Protein AF-A0A2J8M2K5-F1 (afdb_monomer_lite)

Secondary structure (DSSP, 8-state):
--SS------TT--PPPPPPS-HHHHHHHHHHHHHTTT-STTS-----------HHHHHHHHHHHHHHHHS-TT-HHHHHHHHHHHHHHHHHHHHTTSS-HHHHHHHHHHHHHHHHHHHHHHH--

pLDDT: mean 78.75, std 13.15, range [46.25, 93.0]

Sequence (125 aa):
MYVTTLPVPGMHFQCAPKLNGDSQAKVQRILRLISGGGLSITGSHILCGDFLFSGHTVTLTLTYLFIKEYSPRHFWWYHLICWLLSAAGIICILVAHEHYTIDVIIAYYITTRLFWWYHSMANEK

InterPro domains:
  IPR025749 Sphingomyelin synthase-like domain [PF14360] (48-120)
  IPR045221 Sphingomyelin synthase-like [PTHR21290] (1-125)

Organism: Pan troglodytes (NCBI:txid9598)

Structure (mmCIF, N/CA/C/O backbone):
data_AF-A0A2J8M2K5-F1
#
_entry.id   AF-A0A2J8M2K5-F1
#
loop_
_atom_site.group_PDB
_atom_site.id
_atom_site.type_symbol
_atom_site.label_atom_id
_atom_site.label_alt_id
_atom_site.label_comp_id
_atom_site.label_asym_id
_atom_site.label_entity_id
_atom_site.label_seq_id
_atom_site.pdbx_PDB_ins_code
_atom_site.Cartn_x
_atom_site.Cartn_y
_atom_site.Cartn_z
_atom_site.occupancy
_atom_site.B_iso_or_equiv
_atom_site.auth_seq_id
_atom_site.auth_comp_id
_atom_site.auth_asym_id
_atom_site.auth_atom_id
_atom_site.pdbx_PDB_model_num
ATOM 1 N N . MET A 1 1 ? -9.024 -17.357 -19.000 1.00 46.25 1 MET A N 1
ATOM 2 C CA . MET A 1 1 ? -7.745 -16.621 -18.933 1.00 46.25 1 MET A CA 1
ATOM 3 C C . MET A 1 1 ? -8.060 -15.141 -18.688 1.00 46.25 1 MET A C 1
ATOM 5 O O . MET A 1 1 ? -7.897 -14.339 -19.583 1.00 46.25 1 MET A O 1
ATOM 9 N N . TYR A 1 2 ? -8.613 -14.806 -17.514 1.00 50.75 2 TYR A N 1
ATOM 10 C CA . TYR A 1 2 ? -9.019 -13.431 -17.141 1.00 50.75 2 TYR A CA 1
ATOM 11 C C . TYR A 1 2 ? -8.224 -12.887 -15.945 1.00 50.75 2 TYR A C 1
ATOM 13 O O . TYR A 1 2 ? -8.346 -11.727 -15.583 1.00 50.75 2 TYR A O 1
ATOM 21 N N . VAL A 1 3 ? -7.427 -13.747 -15.307 1.00 51.97 3 VAL A N 1
ATOM 22 C CA . VAL A 1 3 ? -6.751 -13.452 -14.037 1.00 51.97 3 VAL A CA 1
ATOM 23 C C . VAL A 1 3 ? -5.337 -12.904 -14.268 1.00 51.97 3 VAL A C 1
ATOM 25 O O . VAL A 1 3 ? -4.833 -12.153 -13.443 1.00 51.97 3 VAL A O 1
ATOM 28 N N . THR A 1 4 ? -4.717 -13.248 -15.402 1.00 50.56 4 THR A N 1
ATOM 29 C CA . THR A 1 4 ? -3.305 -12.965 -15.720 1.00 50.56 4 THR A CA 1
ATOM 30 C C . THR A 1 4 ? -3.109 -12.429 -17.142 1.00 50.56 4 THR A C 1
ATOM 32 O O . THR A 1 4 ? -2.027 -12.571 -17.706 1.00 50.56 4 THR A O 1
ATOM 35 N N . THR A 1 5 ? -4.130 -11.845 -17.772 1.00 48.09 5 THR A N 1
ATOM 36 C CA . THR A 1 5 ? -3.955 -11.151 -19.061 1.00 48.09 5 THR A CA 1
ATOM 37 C C . THR A 1 5 ? -3.615 -9.694 -18.810 1.00 48.09 5 THR A C 1
ATOM 39 O O . THR A 1 5 ? -4.455 -8.970 -18.276 1.00 48.09 5 THR A O 1
ATOM 42 N N . LEU A 1 6 ? -2.385 -9.292 -19.156 1.00 53.34 6 LEU A N 1
ATOM 43 C CA . LEU A 1 6 ? -1.965 -7.894 -19.081 1.00 53.34 6 LEU A CA 1
ATOM 44 C C . LEU A 1 6 ? -2.930 -7.133 -20.000 1.00 53.34 6 LEU A C 1
ATOM 46 O O . LEU A 1 6 ? -3.243 -7.646 -21.086 1.00 53.34 6 LEU A O 1
ATOM 50 N N . PRO A 1 7 ? -3.427 -5.953 -19.602 1.00 50.00 7 PRO A N 1
ATOM 51 C CA . PRO A 1 7 ? -4.049 -5.044 -20.551 1.00 50.00 7 PRO A CA 1
ATOM 52 C C . PRO A 1 7 ? -3.106 -4.897 -21.744 1.00 50.00 7 PRO A C 1
ATOM 54 O O . PRO A 1 7 ? -1.884 -4.945 -21.572 1.00 50.00 7 PRO A O 1
ATOM 57 N N . VAL A 1 8 ? -3.672 -4.782 -22.949 1.00 53.06 8 VAL A N 1
ATOM 58 C CA . VAL A 1 8 ? -2.917 -4.597 -24.197 1.00 53.06 8 VAL A CA 1
ATOM 59 C C . VAL A 1 8 ? -1.742 -3.652 -23.923 1.00 53.06 8 VAL A C 1
ATOM 61 O O . VAL A 1 8 ? -1.997 -2.566 -23.398 1.00 53.06 8 VAL A O 1
ATOM 64 N N . PRO A 1 9 ? -0.481 -4.049 -24.210 1.00 54.47 9 PRO A N 1
ATOM 65 C CA . PRO A 1 9 ? 0.675 -3.218 -23.905 1.00 54.47 9 PRO A CA 1
ATOM 66 C C . PRO A 1 9 ? 0.418 -1.829 -24.472 1.00 54.47 9 PRO A C 1
ATOM 68 O O . PRO A 1 9 ? 0.159 -1.687 -25.669 1.00 54.47 9 PRO A O 1
ATOM 71 N N . GLY A 1 10 ? 0.390 -0.828 -23.590 1.00 57.31 10 GLY A N 1
ATOM 72 C CA . GLY A 1 10 ? 0.011 0.524 -23.964 1.00 57.31 10 GLY A CA 1
ATOM 73 C C . GLY A 1 10 ? 0.919 1.003 -25.087 1.00 57.31 10 GLY A C 1
ATOM 74 O O . GLY A 1 10 ? 2.085 1.306 -24.853 1.00 57.31 10 GLY A O 1
ATOM 75 N N . MET A 1 11 ? 0.387 1.098 -26.308 1.00 54.53 11 MET A N 1
ATOM 76 C CA . MET A 1 11 ? 1.132 1.536 -27.500 1.00 54.53 11 MET A CA 1
ATOM 77 C C . MET A 1 11 ? 1.686 2.966 -27.346 1.00 54.53 11 MET A C 1
ATOM 79 O O . MET A 1 11 ? 2.528 3.409 -28.122 1.00 54.53 11 MET A O 1
ATOM 83 N N . HIS A 1 12 ? 1.216 3.685 -26.326 1.00 61.84 12 HIS A N 1
ATOM 84 C CA . HIS A 1 12 ? 1.612 5.041 -25.970 1.00 61.84 12 HIS A CA 1
ATOM 85 C C . HIS A 1 12 ? 2.783 5.113 -24.977 1.00 61.84 12 HIS A C 1
ATOM 87 O O . HIS A 1 12 ? 3.262 6.209 -24.699 1.00 61.84 12 HIS A O 1
ATOM 93 N N . PHE A 1 13 ? 3.258 3.985 -24.438 1.00 66.12 13 PHE A N 1
ATOM 94 C CA . PHE A 1 13 ? 4.299 3.973 -23.412 1.00 66.12 13 PHE A CA 1
ATOM 95 C C . PHE A 1 13 ? 5.666 3.613 -24.007 1.00 66.12 13 PHE A C 1
ATOM 97 O O . PHE A 1 13 ? 5.963 2.450 -24.280 1.00 66.12 13 PHE A O 1
ATOM 104 N N . GLN A 1 14 ? 6.522 4.617 -24.222 1.00 69.44 14 GLN A N 1
ATOM 105 C CA . GLN A 1 14 ? 7.887 4.384 -24.697 1.00 69.44 14 GLN A CA 1
ATOM 106 C C . GLN A 1 14 ? 8.823 4.058 -23.535 1.00 69.44 14 GLN A C 1
ATOM 108 O O . GLN A 1 14 ? 9.168 4.913 -22.720 1.00 69.44 14 GLN A O 1
ATOM 113 N N . CYS A 1 15 ? 9.256 2.803 -23.477 1.00 76.06 15 CYS A N 1
ATOM 114 C CA . CYS A 1 15 ? 10.164 2.332 -22.443 1.00 76.06 15 CYS A CA 1
ATOM 115 C C . CYS A 1 15 ? 11.625 2.617 -22.767 1.00 76.06 15 CYS A C 1
ATOM 117 O O . CYS A 1 15 ? 12.083 2.484 -23.902 1.00 76.06 15 CYS A O 1
ATOM 119 N N . ALA A 1 16 ? 12.386 2.947 -21.729 1.00 78.44 16 ALA A N 1
ATOM 120 C CA . ALA A 1 16 ? 13.814 3.159 -21.844 1.00 78.44 16 ALA A CA 1
ATOM 121 C C . ALA A 1 16 ? 14.557 1.834 -22.127 1.00 78.44 16 ALA A C 1
ATOM 123 O O . ALA A 1 16 ? 14.192 0.787 -21.582 1.00 78.44 16 ALA A O 1
ATOM 124 N N . PRO A 1 17 ? 15.651 1.862 -22.911 1.00 80.50 17 PRO A N 1
ATOM 125 C CA . PRO A 1 17 ? 16.434 0.668 -23.215 1.00 80.50 17 PRO A CA 1
ATOM 126 C C . PRO A 1 17 ? 17.061 0.071 -21.948 1.00 80.50 17 PRO A C 1
ATOM 128 O O . PRO A 1 17 ? 17.336 0.788 -20.974 1.00 80.50 17 PRO A O 1
ATOM 131 N N . LYS A 1 18 ? 17.304 -1.247 -21.966 1.00 79.31 18 LYS A N 1
ATOM 132 C CA . LYS A 1 18 ? 17.969 -1.972 -20.871 1.00 79.31 18 LYS A CA 1
ATOM 133 C C . LYS A 1 18 ? 19.383 -1.417 -20.650 1.00 79.31 18 LYS A C 1
ATOM 135 O O . LYS A 1 18 ? 20.130 -1.235 -21.606 1.00 79.31 18 LYS A O 1
ATOM 140 N N . LEU A 1 19 ? 19.755 -1.171 -19.391 1.00 81.00 19 LEU A N 1
ATOM 141 C CA . LEU A 1 19 ? 21.131 -0.820 -19.016 1.00 81.00 19 LEU A CA 1
ATOM 142 C C . LEU A 1 19 ? 21.931 -2.079 -18.700 1.00 81.00 19 LEU A C 1
ATOM 144 O O . LEU A 1 19 ? 21.659 -2.757 -17.704 1.00 81.00 19 LEU A O 1
ATOM 148 N N . ASN A 1 20 ? 22.958 -2.337 -19.504 1.00 78.50 20 ASN A N 1
ATOM 149 C CA . ASN A 1 20 ? 23.917 -3.411 -19.273 1.00 78.50 20 ASN A CA 1
ATOM 150 C C . ASN A 1 20 ? 25.185 -2.826 -18.632 1.00 78.50 20 ASN A C 1
ATOM 152 O O . ASN A 1 20 ? 25.783 -1.907 -19.178 1.00 78.50 20 ASN A O 1
ATOM 156 N N . GLY A 1 21 ? 25.584 -3.341 -17.467 1.00 78.44 21 GLY A N 1
ATOM 157 C CA . GLY A 1 21 ? 26.871 -3.025 -16.824 1.00 78.44 21 GLY A CA 1
ATOM 158 C C . GLY A 1 21 ? 26.967 -1.715 -16.027 1.00 78.44 21 GLY A C 1
ATOM 159 O O . GLY A 1 21 ? 27.735 -1.673 -15.074 1.00 78.44 21 GLY A O 1
ATOM 160 N N . ASP A 1 22 ? 26.177 -0.681 -16.330 1.00 83.38 22 ASP A N 1
ATOM 161 C CA . ASP A 1 22 ? 26.274 0.614 -15.631 1.00 83.38 22 ASP A CA 1
ATOM 162 C C . ASP A 1 22 ? 25.379 0.678 -14.376 1.00 83.38 22 ASP A C 1
ATOM 164 O O . ASP A 1 22 ? 24.151 0.787 -14.459 1.00 83.38 22 ASP A O 1
ATOM 168 N N . SER A 1 23 ? 25.992 0.573 -13.194 1.00 83.94 23 SER A N 1
ATOM 169 C CA . SER A 1 23 ? 25.305 0.627 -11.898 1.00 83.94 23 SER A CA 1
ATOM 170 C C . SER A 1 23 ? 24.879 2.044 -11.504 1.00 83.94 23 SER A C 1
ATOM 172 O O . SER A 1 23 ? 23.812 2.202 -10.907 1.00 83.94 23 SER A O 1
ATOM 174 N N . GLN A 1 24 ? 25.642 3.079 -11.869 1.00 86.12 24 GLN A N 1
ATOM 175 C CA . GLN A 1 24 ? 25.315 4.459 -11.503 1.00 86.12 24 GLN A CA 1
ATOM 176 C C . GLN A 1 24 ? 24.083 4.950 -12.254 1.00 86.12 24 GLN A C 1
ATOM 178 O O . GLN A 1 24 ? 23.154 5.494 -11.650 1.00 86.12 24 GLN A O 1
ATOM 183 N N . ALA A 1 25 ? 24.012 4.674 -13.554 1.00 82.81 25 ALA A N 1
ATOM 184 C CA . ALA A 1 25 ? 22.850 5.055 -14.341 1.00 82.81 25 ALA A CA 1
ATOM 185 C C . ALA A 1 25 ? 21.590 4.237 -13.969 1.00 82.81 25 ALA A C 1
ATOM 187 O O . ALA A 1 25 ? 20.470 4.744 -14.087 1.00 82.81 25 ALA A O 1
ATOM 188 N N . LYS A 1 26 ? 21.734 3.018 -13.417 1.00 84.00 26 LYS A N 1
ATOM 189 C CA . LYS A 1 26 ? 20.612 2.283 -12.793 1.00 84.00 26 LYS A CA 1
ATOM 190 C C . LYS A 1 26 ? 20.088 2.996 -11.547 1.00 84.00 26 LYS A C 1
ATOM 192 O O . LYS A 1 26 ? 18.881 3.210 -11.443 1.00 84.00 26 LYS A O 1
ATOM 197 N N . VAL A 1 27 ? 20.975 3.406 -10.638 1.00 85.62 27 VAL A N 1
ATOM 198 C CA . VAL A 1 27 ? 20.592 4.145 -9.421 1.00 85.62 27 VAL A CA 1
ATOM 199 C C . VAL A 1 27 ? 19.905 5.462 -9.781 1.00 85.62 27 VAL A C 1
ATOM 201 O O . VAL A 1 27 ? 18.860 5.779 -9.220 1.00 85.62 27 VAL A O 1
ATOM 204 N N . GLN A 1 28 ? 20.411 6.190 -10.778 1.00 85.75 28 GLN A N 1
ATOM 205 C CA . GLN A 1 28 ? 19.793 7.437 -11.228 1.00 85.75 28 GLN A CA 1
ATOM 206 C C . GLN A 1 28 ? 18.363 7.230 -11.758 1.00 85.75 28 GLN A C 1
ATOM 208 O O . GLN A 1 28 ? 17.482 8.046 -11.484 1.00 85.75 28 GLN A O 1
ATOM 213 N N . ARG A 1 29 ? 18.102 6.132 -12.484 1.00 83.44 29 ARG A N 1
ATOM 214 C CA . ARG A 1 29 ? 16.744 5.781 -12.936 1.00 83.44 29 ARG A CA 1
ATOM 215 C C . ARG A 1 29 ? 15.816 5.444 -11.769 1.00 83.44 29 ARG A C 1
ATOM 217 O O . ARG A 1 29 ? 14.675 5.897 -11.772 1.00 83.44 29 ARG A O 1
ATOM 224 N N . ILE A 1 30 ? 16.307 4.711 -10.770 1.00 82.69 30 ILE A N 1
ATOM 225 C CA . ILE A 1 30 ? 15.545 4.389 -9.554 1.00 82.69 30 ILE A CA 1
ATOM 226 C C . ILE A 1 30 ? 15.192 5.671 -8.789 1.00 82.69 30 ILE A C 1
ATOM 228 O O . ILE A 1 30 ? 14.037 5.871 -8.429 1.00 82.69 30 ILE A O 1
ATOM 232 N N . LEU A 1 31 ? 16.154 6.577 -8.602 1.00 84.31 31 LEU A N 1
ATOM 233 C CA . LEU A 1 31 ? 15.925 7.847 -7.908 1.00 84.31 31 LEU A CA 1
ATOM 234 C C . LEU A 1 31 ? 14.904 8.729 -8.636 1.00 84.31 31 LEU A C 1
ATOM 236 O O . LEU A 1 31 ? 14.024 9.295 -7.991 1.00 84.31 31 LEU A O 1
ATOM 240 N N . ARG A 1 32 ? 14.968 8.804 -9.973 1.00 82.12 32 ARG A N 1
ATOM 241 C CA . ARG A 1 32 ? 13.960 9.517 -10.777 1.00 82.12 32 ARG A CA 1
ATOM 242 C C . ARG A 1 32 ? 12.565 8.914 -10.610 1.00 82.12 32 ARG A C 1
ATOM 244 O O . ARG A 1 32 ? 11.608 9.662 -10.428 1.00 82.12 32 ARG A O 1
ATOM 251 N N . LEU A 1 33 ? 12.451 7.587 -10.611 1.00 79.62 33 LEU A N 1
ATOM 252 C CA . LEU A 1 33 ? 11.179 6.900 -10.387 1.00 79.62 33 LEU A CA 1
ATOM 253 C C . LEU A 1 33 ? 10.600 7.220 -8.998 1.00 79.62 33 LEU A C 1
ATOM 255 O O . LEU A 1 33 ? 9.429 7.578 -8.892 1.00 79.62 33 LEU A O 1
ATOM 259 N N . ILE A 1 34 ? 11.433 7.153 -7.952 1.00 81.69 34 ILE A N 1
ATOM 260 C CA . ILE A 1 34 ? 11.038 7.468 -6.570 1.00 81.69 34 ILE A CA 1
ATOM 261 C C . ILE A 1 34 ? 10.608 8.934 -6.447 1.00 81.69 34 ILE A C 1
ATOM 263 O O . ILE A 1 34 ? 9.568 9.214 -5.857 1.00 81.69 34 ILE A O 1
ATOM 267 N N . SER A 1 35 ? 11.355 9.870 -7.045 1.00 82.44 35 SER A N 1
ATOM 268 C CA . SER A 1 35 ? 11.013 11.301 -7.009 1.00 82.44 35 SER A CA 1
ATOM 269 C C . SER A 1 35 ? 9.669 11.629 -7.666 1.00 82.44 35 SER A C 1
ATOM 271 O O . SER A 1 35 ? 9.041 12.621 -7.313 1.00 82.44 35 SER A O 1
ATOM 273 N N . GLY A 1 36 ? 9.205 10.781 -8.589 1.00 72.94 36 GLY A N 1
ATOM 274 C CA . GLY A 1 36 ? 7.900 10.909 -9.233 1.00 72.94 36 GLY A CA 1
ATOM 275 C C . GLY A 1 36 ? 6.732 10.340 -8.428 1.00 72.94 36 GLY A C 1
ATOM 276 O O . GLY A 1 36 ? 5.603 10.375 -8.913 1.00 72.94 36 GLY A O 1
ATOM 277 N N . GLY A 1 37 ? 6.986 9.773 -7.242 1.00 71.62 37 GLY A N 1
ATOM 278 C CA . GLY A 1 37 ? 5.949 9.259 -6.344 1.00 71.62 37 GLY A CA 1
ATOM 279 C C . GLY A 1 37 ? 5.127 8.099 -6.914 1.00 71.62 37 GLY A C 1
ATOM 280 O O . GLY A 1 37 ? 4.040 7.829 -6.417 1.00 71.62 37 GLY A O 1
ATOM 281 N N . GLY A 1 38 ? 5.608 7.434 -7.970 1.00 65.88 38 GLY A N 1
ATOM 282 C CA . GLY A 1 38 ? 4.867 6.364 -8.644 1.00 65.88 38 GLY A CA 1
ATOM 283 C C . GLY A 1 38 ? 3.709 6.835 -9.533 1.00 65.88 38 GLY A C 1
ATOM 284 O O . GLY A 1 38 ? 2.931 5.996 -9.978 1.00 65.88 38 GLY A O 1
ATOM 285 N N . LEU A 1 39 ? 3.589 8.136 -9.828 1.00 67.88 39 LEU A N 1
ATOM 286 C CA . LEU A 1 39 ? 2.631 8.624 -10.824 1.00 67.88 39 LEU A CA 1
ATOM 287 C C . LEU A 1 39 ? 3.203 8.519 -12.244 1.00 67.88 39 LEU A C 1
ATOM 289 O O . LEU A 1 39 ? 4.348 8.887 -12.509 1.00 67.88 39 LEU A O 1
ATOM 293 N N . SER A 1 40 ? 2.371 8.072 -13.187 1.00 63.09 40 SER A N 1
ATOM 294 C CA . SER A 1 40 ? 2.721 8.028 -14.616 1.00 63.09 40 SER A CA 1
ATOM 295 C C . SER A 1 40 ? 2.699 9.414 -15.280 1.00 63.09 40 SER A C 1
ATOM 297 O O . SER A 1 40 ? 3.346 9.617 -16.303 1.00 63.09 40 SER A O 1
ATOM 299 N N . ILE A 1 41 ? 1.995 10.388 -14.688 1.00 62.94 41 ILE A N 1
ATOM 300 C CA . ILE A 1 41 ? 1.796 11.747 -15.235 1.00 62.94 41 ILE A CA 1
ATOM 301 C C . ILE A 1 41 ? 3.087 12.581 -15.222 1.00 62.94 41 ILE A C 1
ATOM 303 O O . ILE A 1 41 ? 3.295 13.423 -16.090 1.00 62.94 41 ILE A O 1
ATOM 307 N N . THR A 1 42 ? 3.985 12.335 -14.272 1.00 62.97 42 THR A N 1
ATOM 308 C CA . THR A 1 42 ? 5.258 13.057 -14.118 1.00 62.97 42 THR A CA 1
ATOM 309 C C . THR A 1 42 ? 6.325 12.644 -15.138 1.00 62.97 42 THR A C 1
ATOM 311 O O . THR A 1 42 ? 7.432 13.176 -15.108 1.00 62.97 42 THR A O 1
ATOM 314 N N . GLY A 1 43 ? 6.038 11.687 -16.033 1.00 63.12 43 GLY A N 1
ATOM 315 C CA . GLY A 1 43 ? 6.999 11.190 -17.030 1.00 63.12 43 GLY A CA 1
ATOM 316 C C . GLY A 1 43 ? 8.199 10.443 -16.428 1.00 63.12 43 GLY A C 1
ATOM 317 O O . GLY A 1 43 ? 9.133 10.075 -17.135 1.00 63.12 43 GLY A O 1
ATOM 318 N N . SER A 1 44 ? 8.189 10.207 -15.114 1.00 62.66 44 SER A N 1
ATOM 319 C CA . SER A 1 44 ? 9.218 9.485 -14.358 1.00 62.66 44 SER A CA 1
ATOM 320 C C . SER A 1 44 ? 9.125 7.969 -14.515 1.00 62.66 44 SER A C 1
ATOM 322 O O . SER A 1 44 ? 10.096 7.256 -14.250 1.00 62.66 44 SER A O 1
ATOM 324 N N . HIS A 1 45 ? 7.967 7.465 -14.942 1.00 67.31 45 HIS A N 1
ATOM 325 C CA . HIS A 1 45 ? 7.764 6.053 -15.222 1.00 67.31 45 HIS A CA 1
ATOM 326 C C . HIS A 1 45 ? 8.301 5.765 -16.633 1.00 67.31 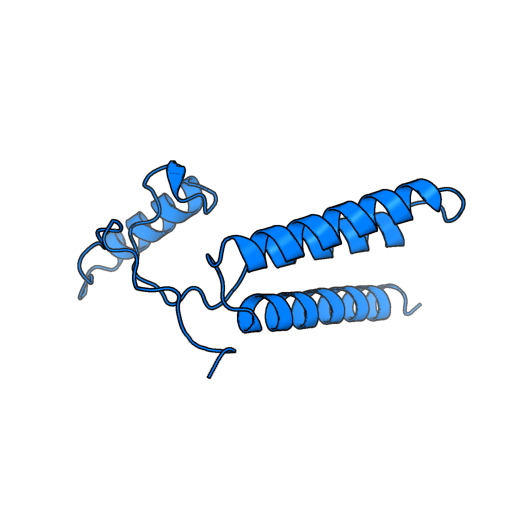45 HIS A C 1
ATOM 328 O O . HIS A 1 45 ? 7.647 6.039 -17.626 1.00 67.31 45 HIS A O 1
ATOM 334 N N . ILE A 1 46 ? 9.543 5.289 -16.728 1.00 70.25 46 ILE A N 1
ATOM 335 C CA . ILE A 1 46 ? 10.217 4.979 -18.009 1.00 70.25 46 ILE A CA 1
ATOM 336 C C . ILE A 1 46 ? 10.567 3.491 -18.146 1.00 70.25 46 ILE A C 1
ATOM 338 O O . ILE A 1 46 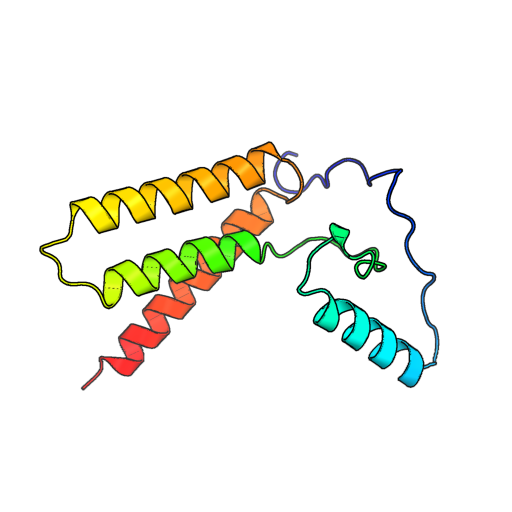? 11.204 3.080 -19.117 1.00 70.25 46 ILE A O 1
ATOM 342 N N . LEU A 1 47 ? 10.216 2.679 -17.145 1.00 72.56 47 LEU A N 1
ATOM 343 C CA . LEU A 1 47 ? 10.525 1.254 -17.100 1.00 72.56 47 LEU A CA 1
ATOM 344 C C . LEU A 1 47 ? 9.315 0.433 -17.561 1.00 72.56 47 LEU A C 1
ATOM 346 O O . LEU A 1 47 ? 8.226 0.569 -17.012 1.00 72.56 47 LEU A O 1
ATOM 350 N N . CYS A 1 48 ? 9.540 -0.450 -18.535 1.00 70.12 48 CYS A N 1
ATOM 351 C CA . CYS A 1 48 ? 8.628 -1.543 -18.879 1.00 70.12 48 CYS A CA 1
ATOM 352 C C . CYS A 1 48 ? 8.825 -2.664 -17.853 1.00 70.12 48 CYS A C 1
ATOM 354 O O . CYS A 1 48 ? 9.707 -3.506 -18.027 1.00 70.12 48 CYS A O 1
ATOM 356 N N . GLY A 1 49 ? 8.082 -2.622 -16.751 1.00 64.06 49 GLY A N 1
ATOM 357 C CA . GLY A 1 49 ? 8.014 -3.713 -15.782 1.00 64.06 49 GLY A CA 1
ATOM 358 C C . GLY A 1 49 ? 6.656 -4.400 -15.840 1.00 64.06 49 GLY A C 1
ATOM 359 O O . GLY A 1 49 ? 5.666 -3.782 -16.229 1.00 64.06 49 GLY A O 1
ATOM 360 N N . ASP A 1 50 ? 6.606 -5.661 -15.420 1.00 57.75 50 ASP A N 1
ATOM 361 C CA . ASP A 1 50 ? 5.334 -6.327 -15.164 1.00 57.75 50 ASP A CA 1
ATOM 362 C C . ASP A 1 50 ? 4.709 -5.671 -13.923 1.00 57.75 50 ASP A C 1
ATOM 364 O O . ASP A 1 50 ? 5.312 -5.659 -12.848 1.00 57.75 50 ASP A O 1
ATOM 368 N N . PHE A 1 51 ? 3.524 -5.075 -14.082 1.00 61.38 51 PHE A N 1
ATOM 369 C CA . PHE A 1 51 ? 2.778 -4.324 -13.060 1.00 61.38 51 PHE A CA 1
ATOM 370 C C . PHE A 1 51 ? 2.225 -5.212 -11.924 1.00 61.38 51 PHE A C 1
ATOM 372 O O . PHE A 1 51 ? 1.114 -5.004 -11.463 1.00 61.38 51 PHE A O 1
ATOM 379 N N . LEU A 1 52 ? 2.992 -6.189 -11.437 1.00 57.47 52 LEU A N 1
ATOM 380 C CA . LEU A 1 52 ? 2.515 -7.283 -10.581 1.00 57.47 52 LEU A CA 1
ATOM 381 C C . LEU A 1 52 ? 2.059 -6.851 -9.166 1.00 57.47 52 LEU A C 1
ATOM 383 O O . LEU A 1 52 ? 1.603 -7.677 -8.379 1.00 57.47 52 LEU A O 1
ATOM 387 N N . PHE A 1 53 ? 2.201 -5.573 -8.793 1.00 66.50 53 PHE A N 1
ATOM 388 C CA . PHE A 1 53 ? 1.841 -5.092 -7.458 1.00 66.50 53 PHE A CA 1
ATOM 389 C C . PHE A 1 53 ? 1.130 -3.733 -7.480 1.00 66.50 53 PHE A C 1
ATOM 391 O O . PHE A 1 53 ? 1.694 -2.717 -7.889 1.00 66.50 53 PHE A O 1
ATOM 398 N N . SER A 1 54 ? -0.113 -3.699 -6.986 1.00 72.62 54 SER A N 1
ATOM 399 C CA . SER A 1 54 ? -0.941 -2.487 -6.946 1.00 72.62 54 SER A CA 1
ATOM 400 C C . SER A 1 54 ? -0.732 -1.695 -5.650 1.00 72.62 54 SER A C 1
ATOM 402 O O . SER A 1 54 ? -1.397 -1.932 -4.639 1.00 72.62 54 SER A O 1
ATOM 404 N N . GLY A 1 55 ? 0.158 -0.698 -5.687 1.00 77.44 55 GLY A N 1
ATOM 405 C CA . GLY A 1 55 ? 0.390 0.211 -4.554 1.00 77.44 55 GLY A CA 1
ATOM 406 C C . GLY A 1 55 ? -0.863 0.985 -4.119 1.00 77.44 55 GLY A C 1
ATOM 407 O O . GLY A 1 55 ? -1.088 1.171 -2.927 1.00 77.44 55 GLY A O 1
ATOM 408 N N . HIS A 1 56 ? -1.735 1.360 -5.060 1.00 83.75 56 HIS A N 1
ATOM 409 C CA . HIS A 1 56 ? -3.003 2.035 -4.759 1.00 83.75 56 HIS A CA 1
ATOM 410 C C . HIS A 1 56 ? -3.933 1.169 -3.899 1.00 83.75 56 HIS A C 1
ATOM 412 O O . HIS A 1 56 ? -4.503 1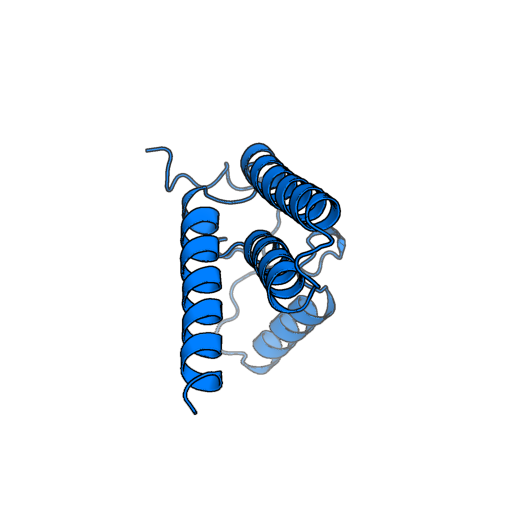.657 -2.922 1.00 83.75 56 HIS A O 1
ATOM 418 N N . THR A 1 57 ? -4.037 -0.126 -4.220 1.00 86.75 57 THR A N 1
ATOM 419 C CA . THR A 1 57 ? -4.824 -1.085 -3.432 1.00 86.75 57 THR A CA 1
ATOM 420 C C . THR A 1 57 ? -4.265 -1.209 -2.016 1.00 86.75 57 THR A C 1
ATOM 422 O O . THR A 1 57 ? -5.027 -1.184 -1.049 1.00 86.75 57 THR A O 1
ATOM 425 N N . VAL A 1 58 ? -2.938 -1.280 -1.870 1.00 88.12 58 VAL A N 1
ATOM 426 C CA . VAL A 1 58 ? -2.280 -1.325 -0.554 1.00 88.12 58 VAL A CA 1
ATOM 427 C C . VAL A 1 58 ? -2.595 -0.077 0.262 1.00 88.12 58 VAL A C 1
ATOM 429 O O . VAL A 1 58 ? -3.046 -0.202 1.395 1.00 88.12 58 VAL A O 1
ATOM 432 N N . THR A 1 59 ? -2.420 1.120 -0.302 1.00 88.69 59 THR A N 1
ATOM 433 C CA . THR A 1 59 ? -2.687 2.375 0.413 1.00 88.69 59 THR A CA 1
ATOM 434 C C . THR A 1 59 ? -4.150 2.462 0.848 1.00 88.69 59 THR A C 1
ATOM 436 O O . THR A 1 59 ? -4.420 2.680 2.024 1.00 88.69 59 THR A O 1
ATOM 439 N N . LEU A 1 60 ? -5.109 2.213 -0.054 1.00 90.19 60 LEU A N 1
ATOM 440 C CA . LEU A 1 60 ? -6.543 2.291 0.260 1.00 90.19 60 LEU A CA 1
ATOM 441 C C . LEU A 1 60 ? -6.979 1.290 1.338 1.00 90.19 60 LEU A C 1
ATOM 443 O O . LEU A 1 60 ? -7.802 1.619 2.199 1.00 90.19 60 LEU A O 1
ATOM 447 N N . THR A 1 61 ? -6.455 0.065 1.287 1.00 91.12 61 THR A N 1
ATOM 448 C CA . THR A 1 61 ? -6.796 -0.988 2.255 1.00 91.12 61 THR A CA 1
ATOM 449 C C . THR A 1 61 ? -6.143 -0.726 3.605 1.00 91.12 61 THR A C 1
ATOM 451 O O . THR A 1 61 ? -6.819 -0.785 4.631 1.00 91.12 61 THR A O 1
ATOM 454 N N . LEU A 1 62 ? -4.859 -0.363 3.617 1.00 91.44 62 LEU A N 1
ATOM 455 C CA . LEU A 1 62 ? -4.110 -0.062 4.830 1.00 91.44 62 LEU A CA 1
ATOM 456 C C . LEU A 1 62 ? -4.683 1.161 5.552 1.00 91.44 62 LEU A C 1
ATOM 458 O O . LEU A 1 62 ? -4.922 1.096 6.755 1.00 91.44 62 LEU A O 1
ATOM 462 N N . THR A 1 63 ? -4.981 2.245 4.828 1.00 92.06 63 THR A N 1
ATOM 463 C CA . THR A 1 63 ? -5.612 3.442 5.403 1.00 92.06 63 THR A CA 1
ATOM 464 C C . THR A 1 63 ? -6.952 3.108 6.059 1.00 92.06 63 THR A C 1
ATOM 466 O O . THR A 1 63 ? -7.203 3.554 7.176 1.00 92.06 63 THR A O 1
ATOM 469 N N . TYR A 1 64 ? -7.792 2.282 5.425 1.00 92.25 64 TYR A N 1
ATOM 470 C CA . TYR A 1 64 ? -9.047 1.840 6.037 1.00 92.25 64 TYR A CA 1
ATOM 471 C C . TYR A 1 64 ? -8.821 1.020 7.320 1.00 92.25 64 TYR A C 1
ATOM 473 O O . TYR A 1 64 ? -9.492 1.266 8.322 1.00 92.25 64 TYR A O 1
ATOM 481 N N . LEU A 1 65 ? -7.873 0.075 7.311 1.00 91.69 65 LEU A N 1
ATOM 482 C CA . LEU A 1 65 ? -7.553 -0.745 8.486 1.00 91.69 65 LEU A CA 1
ATOM 483 C C . LEU A 1 65 ? -7.054 0.109 9.659 1.00 91.69 65 LEU A C 1
ATOM 485 O O . LEU A 1 65 ? -7.541 -0.060 10.774 1.00 91.69 65 LEU A O 1
ATOM 489 N N . PHE A 1 66 ? -6.166 1.075 9.404 1.00 92.44 66 PHE A N 1
ATOM 490 C CA . PHE A 1 66 ? -5.713 2.032 10.418 1.00 92.44 66 PHE A CA 1
ATOM 491 C C . PHE A 1 66 ? -6.865 2.861 10.984 1.00 92.44 66 PHE A C 1
ATOM 493 O O . PHE A 1 66 ? -6.997 2.984 12.200 1.00 92.44 66 PHE A O 1
ATOM 500 N N . ILE A 1 67 ? -7.727 3.404 10.119 1.00 91.88 67 ILE A N 1
ATOM 501 C CA . ILE A 1 67 ? -8.898 4.161 10.568 1.00 91.88 67 ILE A CA 1
ATOM 502 C C . ILE A 1 67 ? -9.772 3.292 11.473 1.00 91.88 67 ILE A C 1
ATOM 504 O O . ILE A 1 67 ? -10.194 3.751 12.528 1.00 91.88 67 ILE A O 1
ATOM 508 N N . LYS A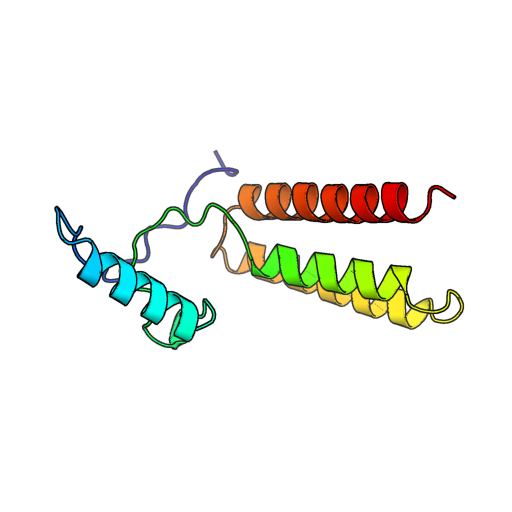 1 68 ? -10.026 2.039 11.092 1.00 89.88 68 LYS A N 1
ATOM 509 C CA . LYS A 1 68 ? -10.875 1.129 11.864 1.00 89.88 68 LYS A CA 1
ATOM 510 C C . LYS A 1 68 ? -10.278 0.765 13.226 1.00 89.88 68 LYS A C 1
ATOM 512 O O . LYS A 1 68 ? -11.026 0.692 14.196 1.00 89.88 68 LYS A O 1
ATOM 517 N N . GLU A 1 69 ? -8.972 0.524 13.290 1.00 91.38 69 GLU A N 1
ATOM 518 C CA . GLU A 1 69 ? -8.295 0.067 14.510 1.00 91.38 69 GLU A CA 1
ATOM 519 C C . GLU A 1 69 ? -8.134 1.191 15.541 1.00 91.38 69 GLU A C 1
ATOM 521 O O . GLU A 1 69 ? -8.402 0.999 16.724 1.00 91.38 69 GLU A O 1
ATOM 526 N N . TYR A 1 70 ? -7.750 2.390 15.095 1.00 89.62 70 TYR A N 1
ATOM 527 C CA . TYR A 1 70 ? -7.417 3.499 15.995 1.00 89.62 70 TYR A CA 1
ATOM 528 C C . TYR A 1 70 ? -8.588 4.457 16.275 1.00 89.62 70 TYR A C 1
ATOM 530 O O . TYR A 1 70 ? -8.479 5.326 17.141 1.00 89.62 70 TYR A O 1
ATOM 538 N N . SER A 1 71 ? -9.714 4.333 15.567 1.00 89.38 71 SER A N 1
ATOM 539 C CA . SER A 1 71 ? -10.884 5.201 15.754 1.00 89.38 71 SER A CA 1
ATOM 540 C C . SER A 1 71 ? -11.901 4.614 16.751 1.00 89.38 71 SER A C 1
ATOM 542 O O . SER A 1 71 ? -12.132 3.402 16.762 1.00 89.38 71 SER A O 1
ATOM 544 N N . PRO A 1 72 ? -12.585 5.448 17.565 1.00 88.31 72 PRO A N 1
ATOM 545 C CA . PRO A 1 72 ? -13.589 4.976 18.516 1.00 88.31 72 PRO A CA 1
ATOM 546 C C . PRO A 1 72 ? -14.760 4.253 17.833 1.00 88.31 72 PRO A C 1
ATOM 548 O O . PRO A 1 72 ? -15.328 4.740 16.856 1.00 88.31 72 PRO A O 1
ATOM 551 N N . ARG A 1 73 ? -15.209 3.135 18.420 1.00 83.38 73 ARG A N 1
ATOM 552 C CA . ARG A 1 73 ? -16.290 2.282 17.876 1.00 83.38 73 ARG A CA 1
ATOM 553 C C . ARG A 1 73 ? -17.642 2.984 17.694 1.00 83.38 73 ARG A C 1
ATOM 555 O O . ARG A 1 73 ? -18.475 2.504 16.935 1.00 83.38 73 ARG A O 1
ATOM 562 N N . HIS A 1 74 ? -17.870 4.108 18.374 1.00 87.12 74 HIS A N 1
ATOM 563 C CA . HIS A 1 74 ? -19.106 4.883 18.246 1.00 87.12 74 HIS A CA 1
ATOM 564 C C . HIS A 1 74 ? -19.231 5.591 16.880 1.00 87.12 74 HIS A C 1
ATOM 566 O O . HIS A 1 74 ? -20.338 5.880 16.436 1.00 87.12 74 HIS A O 1
ATOM 572 N N . PHE A 1 75 ? -18.122 5.801 16.160 1.00 89.06 75 PHE A N 1
ATOM 573 C CA . PHE A 1 75 ? -18.106 6.417 14.827 1.00 89.06 75 PHE A CA 1
ATOM 574 C C . PHE A 1 75 ? -18.358 5.407 13.692 1.00 89.06 75 PHE A C 1
ATOM 576 O O . PHE A 1 75 ? -17.713 5.447 12.646 1.00 89.06 75 PHE A O 1
ATOM 583 N N . TRP A 1 76 ? -19.325 4.503 13.866 1.00 87.44 76 TRP A N 1
ATOM 584 C CA . TRP A 1 76 ? -19.600 3.441 12.891 1.00 87.44 76 TRP A CA 1
ATOM 585 C C . TRP A 1 76 ? -19.974 3.973 11.495 1.00 87.44 76 TRP A C 1
ATOM 587 O O . TRP A 1 76 ? -19.524 3.427 10.490 1.00 87.44 76 TRP A O 1
ATOM 597 N N . TRP A 1 77 ? -20.710 5.088 11.413 1.00 90.75 77 TRP A N 1
ATOM 598 C CA . TRP A 1 77 ? -21.021 5.754 10.139 1.00 90.75 77 TRP A CA 1
ATOM 599 C C . TRP A 1 77 ? -19.769 6.203 9.383 1.00 90.75 77 TRP A C 1
ATOM 601 O O . TRP A 1 77 ? -19.685 6.041 8.168 1.00 90.75 77 TRP A O 1
ATOM 611 N N . TYR A 1 78 ? -18.773 6.725 10.100 1.00 89.44 78 TYR A N 1
ATOM 612 C CA . TYR A 1 78 ? -17.498 7.115 9.507 1.00 89.44 78 TYR A CA 1
ATOM 613 C C . TYR A 1 78 ? -16.736 5.889 8.995 1.00 89.44 78 TYR A C 1
ATOM 615 O O . TYR A 1 78 ? -16.249 5.893 7.867 1.00 89.44 78 TYR A O 1
ATOM 623 N N . HIS A 1 79 ? -16.715 4.796 9.767 1.00 91.12 79 HIS A N 1
ATOM 624 C CA . HIS A 1 79 ? -16.104 3.536 9.325 1.00 91.12 79 HIS A CA 1
ATOM 625 C C . HIS A 1 79 ? -16.791 2.974 8.081 1.00 91.12 79 HIS A C 1
ATOM 627 O O . HIS A 1 79 ? -16.105 2.476 7.190 1.00 91.12 79 HIS A O 1
ATOM 633 N N . LEU A 1 80 ? -18.120 3.078 7.993 1.00 91.69 80 LEU A N 1
ATOM 634 C CA . LEU A 1 80 ? -18.885 2.654 6.823 1.00 91.69 80 LEU A CA 1
ATOM 635 C C . LEU A 1 80 ? -18.541 3.497 5.589 1.00 91.69 80 LEU A C 1
ATOM 637 O O . LEU A 1 80 ? -18.293 2.936 4.526 1.00 91.69 80 LEU A O 1
ATOM 641 N N . ILE A 1 81 ? -18.466 4.824 5.726 1.00 92.81 81 ILE A N 1
ATOM 642 C CA . ILE A 1 81 ? -18.080 5.723 4.627 1.00 92.81 81 ILE A CA 1
ATOM 643 C C . ILE A 1 81 ? -16.657 5.415 4.150 1.00 92.81 81 ILE A C 1
ATOM 645 O O . ILE A 1 81 ? -16.434 5.263 2.951 1.00 92.81 81 ILE A O 1
ATOM 649 N N . CYS A 1 82 ? -15.697 5.271 5.067 1.00 92.69 82 CYS A N 1
ATOM 650 C CA . CYS A 1 82 ? -14.320 4.924 4.714 1.00 92.69 82 CYS A CA 1
ATOM 651 C C . CYS A 1 82 ? -14.223 3.544 4.051 1.00 92.69 82 CYS A C 1
ATOM 653 O O . CYS A 1 82 ? -13.446 3.370 3.112 1.00 92.69 82 CYS A O 1
ATOM 655 N N . TRP A 1 83 ? -15.023 2.575 4.506 1.00 92.88 83 TRP A N 1
ATOM 656 C CA . TRP A 1 83 ? -15.102 1.257 3.881 1.00 92.88 83 TRP A CA 1
ATOM 657 C C . TRP A 1 83 ? -15.644 1.345 2.451 1.00 92.88 83 TRP A C 1
ATOM 659 O O . TRP A 1 83 ? -15.021 0.814 1.533 1.00 92.88 83 TRP A O 1
ATOM 669 N N . LEU A 1 84 ? -16.752 2.066 2.246 1.00 92.88 84 LEU A N 1
ATOM 670 C CA . LEU A 1 84 ? -17.346 2.279 0.924 1.00 92.88 84 LEU A CA 1
ATOM 671 C C . LEU A 1 84 ? -16.382 3.000 -0.020 1.00 92.88 84 LEU A C 1
ATOM 673 O O . LEU A 1 84 ? -16.255 2.598 -1.171 1.00 92.88 84 LEU A O 1
ATOM 677 N N . LEU A 1 85 ? -15.670 4.020 0.463 1.00 91.94 85 LEU A N 1
ATOM 678 C CA . LEU A 1 85 ? -14.684 4.754 -0.330 1.00 91.94 85 LEU A CA 1
ATOM 679 C C . LEU A 1 85 ? -13.511 3.858 -0.753 1.00 91.94 85 LEU A C 1
ATOM 681 O O . LEU A 1 85 ? -13.098 3.894 -1.910 1.00 91.94 85 LEU A O 1
ATOM 685 N N . SER A 1 86 ? -12.999 3.029 0.163 1.00 91.62 86 SER A N 1
ATOM 686 C CA . SER A 1 86 ? -11.928 2.070 -0.133 1.00 91.62 86 SER A CA 1
ATOM 687 C C . SER A 1 86 ? -12.392 1.018 -1.150 1.00 91.62 86 SER A C 1
ATOM 689 O O . SER A 1 86 ? -11.714 0.784 -2.151 1.00 91.62 86 SER A O 1
ATOM 691 N N . ALA A 1 87 ? -13.592 0.456 -0.965 1.00 89.88 87 ALA A N 1
ATOM 692 C CA . ALA A 1 87 ? -14.184 -0.505 -1.895 1.00 89.88 87 ALA A CA 1
ATOM 693 C C . ALA A 1 87 ? -14.433 0.106 -3.284 1.00 89.88 87 ALA A C 1
ATOM 695 O O . ALA A 1 87 ? -14.068 -0.495 -4.293 1.00 89.88 87 ALA A O 1
ATOM 696 N N . ALA A 1 88 ? -14.994 1.316 -3.344 1.00 91.81 88 ALA A N 1
ATOM 697 C CA . ALA A 1 88 ? -15.202 2.043 -4.591 1.00 91.81 88 ALA A CA 1
ATOM 698 C C . ALA A 1 88 ? -13.873 2.322 -5.305 1.00 91.81 88 ALA A C 1
ATOM 700 O O . ALA A 1 88 ? -13.776 2.101 -6.508 1.00 91.81 88 ALA A O 1
ATOM 701 N N . GLY A 1 89 ? -12.828 2.726 -4.573 1.00 87.62 89 GLY A N 1
ATOM 702 C CA . GLY A 1 89 ? -11.490 2.924 -5.131 1.00 87.62 89 GLY A CA 1
ATOM 703 C C . GLY A 1 89 ? -10.918 1.651 -5.762 1.00 87.62 89 GLY A C 1
ATOM 704 O O . GLY A 1 89 ? -10.426 1.698 -6.886 1.00 87.62 89 GLY A O 1
ATOM 705 N N . ILE A 1 90 ? -11.052 0.502 -5.092 1.00 87.38 90 ILE A N 1
ATOM 706 C CA . ILE A 1 90 ? -10.615 -0.798 -5.630 1.00 87.38 90 ILE A CA 1
ATOM 707 C C . ILE A 1 90 ? -11.408 -1.176 -6.890 1.00 87.38 90 ILE A C 1
ATOM 709 O O . ILE A 1 90 ? -10.820 -1.627 -7.872 1.00 87.38 90 ILE A O 1
ATOM 713 N N . ILE A 1 91 ? -12.727 -0.956 -6.902 1.00 87.12 91 ILE A N 1
ATOM 714 C CA . ILE A 1 91 ? -13.567 -1.207 -8.084 1.00 87.12 91 ILE A CA 1
ATOM 715 C C . ILE A 1 91 ? -13.143 -0.303 -9.246 1.00 87.12 91 ILE A C 1
ATOM 717 O O . ILE A 1 91 ? -12.969 -0.793 -10.357 1.00 87.12 91 ILE A O 1
ATOM 721 N N . CYS A 1 92 ? -12.918 0.990 -9.002 1.00 85.38 92 CYS A N 1
ATOM 722 C CA . CYS A 1 92 ? -12.442 1.921 -10.023 1.00 85.38 92 CYS A CA 1
ATOM 723 C C . CYS A 1 92 ? -11.084 1.501 -10.599 1.00 85.38 92 CYS A C 1
ATOM 725 O O . CYS A 1 92 ? -10.891 1.603 -11.805 1.00 85.38 92 CYS A O 1
ATOM 727 N N . ILE A 1 93 ? -10.167 0.984 -9.772 1.00 82.25 93 ILE A N 1
ATOM 728 C CA . ILE A 1 93 ? -8.874 0.451 -10.230 1.00 82.25 93 ILE A CA 1
ATOM 729 C C . ILE A 1 93 ? -9.071 -0.758 -11.155 1.00 82.25 93 ILE A C 1
ATOM 731 O O . ILE A 1 93 ? -8.418 -0.848 -12.194 1.00 82.25 93 ILE A O 1
ATOM 735 N N . LEU A 1 94 ? -9.985 -1.668 -10.804 1.00 79.75 94 LEU A N 1
ATOM 736 C CA . LEU A 1 94 ? -10.313 -2.823 -11.642 1.00 79.75 94 LEU A CA 1
ATOM 737 C C . LEU A 1 94 ? -10.964 -2.398 -12.965 1.00 79.75 94 LEU A C 1
ATOM 739 O O . LEU A 1 94 ? -10.600 -2.927 -14.008 1.00 79.75 94 LEU A O 1
ATOM 743 N N . VAL A 1 95 ? -11.881 -1.423 -12.935 1.00 80.44 95 VAL A N 1
ATOM 744 C CA . VAL A 1 95 ? -12.571 -0.881 -14.124 1.00 80.44 95 VAL A CA 1
ATOM 745 C C . VAL A 1 95 ? -11.635 -0.072 -15.019 1.00 80.44 95 VAL A C 1
ATOM 747 O O . VAL A 1 95 ? -11.792 -0.094 -16.236 1.00 80.44 95 VAL A O 1
ATOM 750 N N . ALA A 1 96 ? -10.637 0.604 -14.448 1.00 73.94 96 ALA A N 1
ATOM 751 C CA . ALA A 1 96 ? -9.610 1.294 -15.220 1.00 73.94 96 ALA A CA 1
ATOM 752 C C . ALA A 1 96 ? -8.751 0.320 -16.043 1.00 73.94 96 ALA A C 1
ATOM 754 O O . ALA A 1 96 ? -8.073 0.759 -16.962 1.00 73.94 96 ALA A O 1
ATOM 755 N N . HIS A 1 97 ? -8.793 -0.987 -15.739 1.00 68.38 97 HIS A N 1
ATOM 756 C CA . HIS A 1 97 ? -7.996 -2.015 -16.409 1.00 68.38 97 HIS A CA 1
ATOM 757 C C . HIS A 1 97 ? -6.493 -1.675 -16.414 1.00 68.38 97 HIS A C 1
ATOM 759 O O . HIS A 1 97 ? -5.773 -2.118 -17.292 1.00 68.38 97 HIS A O 1
ATOM 765 N N . GLU A 1 98 ? -5.992 -0.908 -15.443 1.00 61.59 98 GLU A N 1
ATOM 766 C CA . GLU A 1 98 ? -4.563 -0.559 -15.349 1.00 61.59 98 GLU A CA 1
ATOM 767 C C . GLU A 1 98 ? -3.760 -1.628 -14.580 1.00 61.59 98 GLU A C 1
ATOM 769 O O . GLU A 1 98 ? -2.537 -1.693 -14.674 1.00 61.59 98 GLU A O 1
ATOM 774 N N . HIS A 1 99 ? -4.445 -2.494 -13.823 1.00 63.47 99 HIS A N 1
ATOM 775 C CA . HIS A 1 99 ? -3.849 -3.551 -13.004 1.00 63.47 99 HIS A CA 1
ATOM 776 C C . HIS A 1 99 ? -4.559 -4.885 -13.209 1.00 63.47 99 HIS A C 1
ATOM 778 O O . HIS A 1 99 ? -5.760 -4.932 -13.490 1.00 63.47 99 HIS A O 1
ATOM 784 N N . TYR A 1 100 ? -3.838 -5.985 -13.004 1.00 71.19 100 TYR A N 1
ATOM 785 C CA . TYR A 1 100 ? -4.462 -7.294 -13.015 1.00 71.19 100 TYR A CA 1
ATOM 786 C C . TYR A 1 100 ? -5.354 -7.474 -11.790 1.00 71.19 100 TYR A C 1
ATOM 788 O O . TYR A 1 100 ? -5.014 -7.067 -10.676 1.00 71.19 100 TYR A O 1
ATOM 796 N N . THR A 1 101 ? -6.464 -8.196 -11.951 1.00 73.25 101 THR A N 1
ATOM 797 C CA . THR A 1 101 ? -7.298 -8.589 -10.805 1.00 73.25 101 THR A CA 1
ATOM 798 C C . THR A 1 101 ? -6.489 -9.382 -9.774 1.00 73.25 101 THR A C 1
ATOM 800 O O . THR A 1 101 ? -6.727 -9.246 -8.574 1.00 73.25 101 THR A O 1
ATOM 803 N N . ILE A 1 102 ? -5.497 -10.168 -10.216 1.00 79.12 102 ILE A N 1
ATOM 804 C CA . ILE A 1 102 ? -4.616 -10.903 -9.3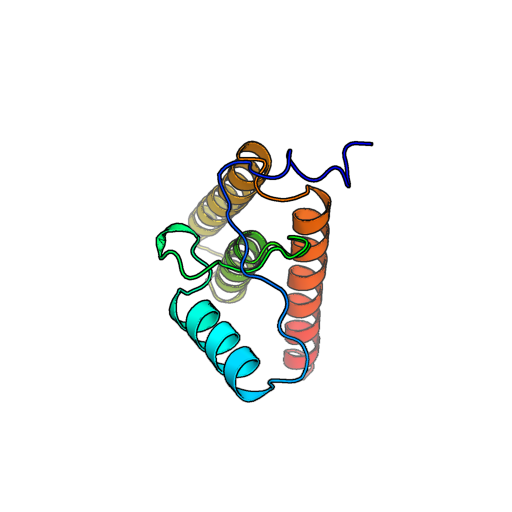05 1.00 79.12 102 ILE A CA 1
ATOM 805 C C . ILE A 1 102 ? -3.747 -9.975 -8.448 1.00 79.12 102 ILE A C 1
ATOM 807 O O . ILE A 1 102 ? -3.585 -10.257 -7.262 1.00 79.12 102 ILE A O 1
ATOM 811 N N . ASP A 1 103 ? -3.270 -8.845 -8.981 1.00 77.94 103 ASP A N 1
ATOM 812 C CA . ASP A 1 103 ? -2.446 -7.891 -8.224 1.00 77.94 103 ASP A CA 1
ATOM 813 C C . ASP A 1 103 ? -3.243 -7.286 -7.071 1.00 77.94 103 ASP A C 1
ATOM 815 O O . ASP A 1 103 ? -2.724 -7.112 -5.972 1.00 77.94 103 ASP A O 1
ATOM 819 N N . VAL A 1 104 ? -4.524 -6.993 -7.312 1.00 80.12 104 VAL A N 1
ATOM 820 C CA . VAL A 1 104 ? -5.448 -6.461 -6.305 1.00 80.12 104 VAL A CA 1
ATOM 821 C C . VAL A 1 104 ? -5.706 -7.498 -5.210 1.00 80.12 104 VAL A C 1
ATOM 823 O O . VAL A 1 104 ? -5.648 -7.170 -4.025 1.00 80.12 104 VAL A O 1
ATOM 826 N N . ILE A 1 105 ? -5.944 -8.760 -5.587 1.00 83.44 105 ILE A N 1
ATOM 827 C CA . ILE A 1 105 ? -6.178 -9.857 -4.633 1.00 83.44 105 ILE A CA 1
ATOM 828 C C . ILE A 1 105 ? -4.931 -10.106 -3.777 1.00 83.44 105 ILE A C 1
ATOM 830 O O . ILE A 1 105 ? -5.037 -10.200 -2.552 1.00 83.44 105 ILE A O 1
ATOM 834 N N . ILE A 1 106 ? -3.753 -10.193 -4.402 1.00 85.50 106 ILE A N 1
ATOM 835 C CA . ILE A 1 106 ? -2.482 -10.412 -3.703 1.00 85.50 106 ILE A CA 1
ATOM 836 C C . ILE A 1 106 ? -2.176 -9.230 -2.779 1.00 85.50 106 ILE A C 1
ATOM 838 O O . ILE A 1 106 ? -1.852 -9.451 -1.611 1.00 85.50 106 ILE A O 1
ATOM 842 N N . ALA A 1 107 ? -2.321 -7.992 -3.263 1.00 86.12 107 ALA A N 1
ATOM 843 C CA . ALA A 1 107 ? -2.115 -6.790 -2.460 1.00 86.12 107 ALA A CA 1
ATOM 844 C C . ALA A 1 107 ? -3.032 -6.781 -1.229 1.00 86.12 107 ALA A C 1
ATOM 846 O O . ALA A 1 107 ? -2.549 -6.666 -0.106 1.00 86.12 107 ALA A O 1
ATOM 847 N N . TYR A 1 108 ? -4.337 -7.001 -1.415 1.00 88.38 108 TYR A N 1
ATOM 848 C CA . TYR A 1 108 ? -5.294 -7.086 -0.310 1.00 88.38 108 TYR A CA 1
ATOM 849 C C . TYR A 1 108 ? -4.920 -8.180 0.703 1.00 88.38 108 TYR A C 1
ATOM 851 O O . TYR A 1 108 ? -4.930 -7.943 1.916 1.00 88.38 108 TYR A O 1
ATOM 859 N N . TYR A 1 109 ? -4.564 -9.375 0.222 1.00 90.00 109 TYR A N 1
ATOM 860 C CA . TYR A 1 109 ? -4.217 -10.506 1.079 1.00 90.00 109 TYR A CA 1
ATOM 861 C C . TYR A 1 109 ? -2.966 -10.228 1.918 1.00 90.00 109 TYR A C 1
ATOM 863 O O . TYR A 1 109 ? -2.987 -10.402 3.135 1.00 90.00 109 TYR A O 1
ATOM 871 N N . ILE A 1 110 ? -1.885 -9.756 1.292 1.00 91.25 110 ILE A N 1
ATOM 872 C CA . ILE A 1 110 ? -0.630 -9.464 1.992 1.00 91.25 110 ILE A CA 1
ATOM 873 C C . ILE A 1 110 ? -0.832 -8.322 2.994 1.00 91.25 110 ILE A C 1
ATOM 875 O O . ILE A 1 110 ? -0.454 -8.462 4.157 1.00 91.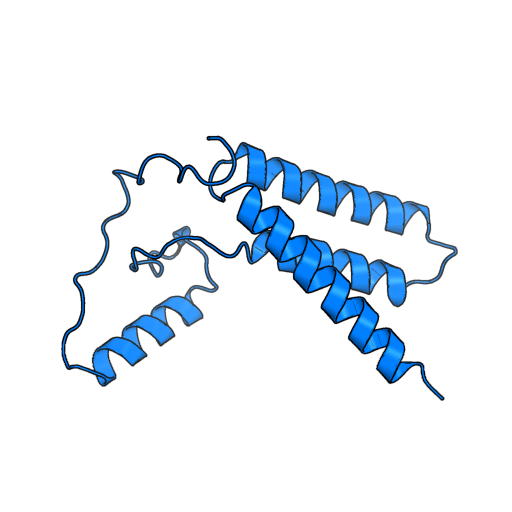25 110 ILE A O 1
ATOM 879 N N . THR A 1 111 ? -1.467 -7.219 2.583 1.00 91.19 111 THR A N 1
ATOM 880 C CA . THR A 1 111 ? -1.664 -6.044 3.444 1.00 91.19 111 THR A CA 1
ATOM 881 C C . THR A 1 111 ? -2.494 -6.374 4.679 1.00 91.19 111 THR A C 1
ATOM 883 O O . THR A 1 111 ? -2.099 -6.026 5.791 1.00 91.19 111 THR A O 1
ATOM 886 N N . THR A 1 112 ? -3.610 -7.088 4.515 1.00 90.75 112 THR A N 1
ATOM 887 C CA . THR A 1 112 ? -4.451 -7.483 5.654 1.00 90.75 112 THR A CA 1
ATOM 888 C C . THR A 1 112 ? -3.715 -8.434 6.596 1.00 90.75 112 THR A C 1
ATOM 890 O O . THR A 1 112 ? -3.737 -8.218 7.806 1.00 90.75 112 THR A O 1
ATOM 893 N N . ARG A 1 113 ? -3.024 -9.459 6.076 1.00 92.94 113 ARG A N 1
ATOM 894 C CA . ARG A 1 113 ? -2.275 -10.420 6.905 1.00 92.94 113 ARG A CA 1
ATOM 895 C C . ARG A 1 113 ? -1.165 -9.755 7.704 1.00 92.94 113 ARG A C 1
ATOM 897 O O . ARG A 1 113 ? -1.083 -9.988 8.906 1.00 92.94 113 ARG A O 1
ATOM 904 N N . LEU A 1 114 ? -0.367 -8.902 7.064 1.00 91.62 114 LEU A N 1
ATOM 905 C CA . LEU A 1 114 ? 0.698 -8.164 7.739 1.00 91.62 114 LEU A CA 1
ATOM 906 C C . LEU A 1 114 ? 0.147 -7.248 8.834 1.00 91.62 114 LEU A C 1
ATOM 908 O O . LEU A 1 114 ? 0.688 -7.238 9.937 1.00 91.62 114 LEU A O 1
ATOM 912 N N . PHE A 1 115 ? -0.945 -6.527 8.559 1.00 92.75 115 PHE A N 1
ATOM 913 C CA . PHE A 1 115 ? -1.571 -5.643 9.541 1.00 92.75 115 PHE A CA 1
ATOM 914 C C . PHE A 1 115 ? -2.023 -6.407 10.789 1.00 92.75 115 PHE A C 1
ATOM 916 O O . PHE A 1 115 ? -1.708 -6.000 11.908 1.00 92.75 115 PHE A O 1
ATOM 923 N N . TRP A 1 116 ? -2.730 -7.525 10.602 1.00 90.00 116 TRP A N 1
ATOM 924 C CA . TRP A 1 116 ? -3.223 -8.328 11.718 1.00 90.00 116 TRP A CA 1
ATOM 925 C C . TRP A 1 116 ? -2.096 -9.021 12.475 1.00 90.00 116 TRP A C 1
ATOM 927 O O . TRP A 1 116 ? -2.103 -8.969 13.695 1.00 90.00 116 TRP A O 1
ATOM 937 N N . TRP A 1 117 ? -1.104 -9.608 11.797 1.00 93.00 117 TRP A N 1
ATOM 938 C CA . TRP A 1 117 ? 0.049 -10.204 12.481 1.00 93.00 117 TRP A CA 1
ATOM 939 C C . TRP A 1 117 ? 0.809 -9.189 13.324 1.00 93.00 117 TRP A C 1
ATOM 941 O O . TRP A 1 117 ? 1.143 -9.485 14.468 1.00 93.00 117 TRP A O 1
ATOM 951 N N . TYR A 1 118 ? 1.042 -7.990 12.788 1.00 92.12 118 TYR A N 1
ATOM 952 C CA . TYR A 1 118 ? 1.677 -6.914 13.538 1.00 92.12 118 TYR A CA 1
ATOM 953 C C . TYR A 1 118 ? 0.884 -6.565 14.802 1.00 92.12 118 TYR A C 1
ATOM 955 O O . TYR A 1 118 ? 1.457 -6.544 15.888 1.00 92.12 118 TYR A O 1
ATOM 963 N N . HIS A 1 119 ? -0.431 -6.357 14.684 1.00 91.38 119 HIS A N 1
ATOM 964 C CA . HIS A 1 119 ? -1.266 -6.021 15.839 1.00 91.38 119 HIS A CA 1
ATOM 965 C C . HIS A 1 119 ? -1.418 -7.191 16.814 1.00 91.38 119 HIS A C 1
ATOM 967 O O . HIS A 1 119 ? -1.455 -6.958 18.013 1.00 91.38 119 HIS A O 1
ATOM 973 N N . SER A 1 120 ? -1.447 -8.441 16.347 1.00 89.62 120 SER A N 1
ATOM 974 C CA . SER A 1 120 ? -1.434 -9.611 17.228 1.00 89.62 120 SER A CA 1
ATOM 975 C C . SER A 1 120 ? -0.149 -9.671 18.053 1.00 89.62 120 SER A C 1
ATOM 977 O O . SER A 1 120 ? -0.239 -9.771 19.267 1.00 89.62 120 SER A O 1
ATOM 979 N N . MET A 1 121 ? 1.026 -9.522 17.429 1.00 90.25 121 MET A N 1
ATOM 980 C CA . MET A 1 121 ? 2.309 -9.514 18.148 1.00 90.25 121 MET A CA 1
ATOM 981 C C . MET A 1 121 ? 2.446 -8.310 19.089 1.00 90.25 121 MET A C 1
ATOM 983 O O . MET A 1 121 ? 2.984 -8.437 20.181 1.00 90.25 121 MET A O 1
ATOM 987 N N . ALA A 1 122 ? 1.968 -7.132 18.682 1.00 88.25 122 ALA A N 1
ATOM 988 C CA . ALA A 1 122 ? 2.053 -5.920 19.496 1.00 88.25 122 ALA A CA 1
ATOM 989 C C . ALA A 1 122 ? 1.062 -5.906 20.675 1.00 88.25 122 ALA A C 1
ATOM 991 O O . ALA A 1 122 ? 1.264 -5.163 21.635 1.00 88.25 122 ALA A O 1
ATOM 992 N N . ASN A 1 123 ? -0.019 -6.687 20.589 1.00 82.12 123 ASN A N 1
ATOM 993 C CA . ASN A 1 123 ? -1.071 -6.758 21.602 1.00 82.12 123 ASN A CA 1
ATOM 994 C C . ASN A 1 123 ? -0.955 -8.011 22.493 1.00 82.12 123 ASN A C 1
ATOM 996 O O . ASN A 1 123 ? -1.761 -8.175 23.410 1.00 82.12 123 ASN A O 1
ATOM 1000 N N . GLU A 1 124 ? 0.045 -8.869 22.258 1.00 62.84 124 GLU A N 1
ATOM 1001 C CA . GLU A 1 124 ? 0.508 -9.845 23.246 1.00 62.84 124 GLU A CA 1
ATOM 1002 C C . GLU A 1 124 ? 1.198 -9.091 24.395 1.00 62.84 124 GLU A C 1
ATOM 1004 O O . GLU A 1 124 ? 2.319 -8.596 24.270 1.00 62.84 124 GLU A O 1
ATOM 1009 N N . LYS A 1 125 ? 0.472 -8.960 25.508 1.00 47.53 125 LYS A N 1
ATOM 1010 C CA . LYS A 1 125 ? 1.001 -8.601 26.827 1.00 47.53 125 LYS A CA 1
ATOM 1011 C C . LYS A 1 125 ? 1.157 -9.846 27.680 1.00 47.53 125 LYS A C 1
ATOM 1013 O O . LYS A 1 125 ? 0.249 -10.705 27.606 1.00 47.53 125 LYS A O 1
#

Foldseek 3Di:
DQQPDQPDPPPPQAADDDDDPDPVVVVVLVVLCVVVVVDVVVVSPRHPDDQLADPQLLVLLLVLVVCVPPPDPVVVVVNVVSVVVSVVSLVVVVVVSNDGPNNNVVSNVVNVVVVVVVCVVVVPD

Radius of gyration: 18.26 Å; chains: 1; bounding box: 48×30×54 Å